Protein AF-A0A3C1N7C2-F1 (afdb_monomer_lite)

Radius of gyration: 13.79 Å; chains: 1; bounding box: 32×26×30 Å

Sequence (70 aa):
WIADNMTKPVVGFIAGVTAPPGKRMGHAGAIIAGGKGTADEKISALEAAGVSVTRNPSDMGKLMHEILSQ

Structure (mmCIF, N/CA/C/O backbone):
data_AF-A0A3C1N7C2-F1
#
_entry.id   AF-A0A3C1N7C2-F1
#
loop_
_atom_site.group_PDB
_atom_site.id
_atom_site.type_symbol
_atom_site.label_atom_id
_atom_site.label_alt_id
_atom_site.label_comp_id
_atom_site.label_asym_id
_atom_site.label_entity_id
_atom_site.label_seq_id
_atom_site.pdbx_PDB_ins_code
_atom_site.Cartn_x
_atom_site.Cartn_y
_atom_site.Cartn_z
_atom_site.occupancy
_atom_site.B_iso_or_equiv
_atom_site.auth_seq_id
_atom_site.auth_comp_id
_atom_site.auth_asym_id
_atom_site.auth_atom_id
_atom_site.pdbx_PDB_model_num
ATOM 1 N N . TRP A 1 1 ? -2.989 -13.714 4.511 1.00 95.81 1 TRP A N 1
ATOM 2 C CA . TRP A 1 1 ? -2.460 -13.388 5.854 1.00 95.81 1 TRP A CA 1
ATOM 3 C C . TRP A 1 1 ? -3.089 -12.133 6.418 1.00 95.81 1 TRP A C 1
ATOM 5 O O . TRP A 1 1 ? -3.821 -12.298 7.377 1.00 95.81 1 TRP A O 1
ATOM 15 N N . ILE A 1 2 ? -2.856 -10.922 5.869 1.00 97.31 2 ILE A N 1
ATOM 16 C CA . ILE A 1 2 ? -3.453 -9.681 6.423 1.00 97.31 2 ILE A CA 1
ATOM 17 C C . ILE A 1 2 ? -4.965 -9.844 6.617 1.00 97.31 2 ILE A C 1
ATOM 19 O O . ILE A 1 2 ? -5.426 -9.709 7.744 1.00 97.31 2 ILE A O 1
ATOM 23 N N . ALA A 1 3 ? -5.680 -10.255 5.565 1.00 96.00 3 ALA A N 1
ATOM 24 C CA . ALA A 1 3 ? -7.125 -10.484 5.601 1.00 96.00 3 ALA A CA 1
ATOM 25 C C . ALA A 1 3 ? -7.587 -11.442 6.716 1.00 96.00 3 ALA A C 1
ATOM 27 O O . ALA A 1 3 ? -8.626 -11.217 7.323 1.00 96.00 3 ALA A O 1
ATOM 28 N N . ASP A 1 4 ? -6.816 -12.495 7.002 1.00 97.56 4 ASP A N 1
ATOM 29 C CA . ASP A 1 4 ? -7.252 -13.576 7.899 1.00 97.56 4 ASP A CA 1
ATOM 30 C C . ASP A 1 4 ? -6.725 -13.429 9.335 1.00 97.56 4 ASP A C 1
ATOM 32 O O . ASP A 1 4 ? -7.176 -14.139 10.228 1.00 97.56 4 ASP A O 1
ATOM 36 N N . ASN A 1 5 ? -5.724 -12.571 9.567 1.00 97.88 5 ASN A N 1
ATOM 37 C CA . ASN A 1 5 ? -4.968 -12.569 10.827 1.00 97.88 5 ASN A CA 1
ATOM 38 C C . ASN A 1 5 ? -4.727 -11.176 11.422 1.00 97.88 5 ASN A C 1
ATOM 40 O O . ASN A 1 5 ? -4.374 -11.081 12.597 1.00 97.88 5 ASN A O 1
ATOM 44 N N . MET A 1 6 ? -4.849 -10.096 10.644 1.00 97.31 6 MET A N 1
ATOM 45 C CA . MET A 1 6 ? -4.571 -8.754 11.150 1.00 97.31 6 MET A CA 1
ATOM 46 C C . MET A 1 6 ? -5.838 -8.108 11.706 1.00 97.31 6 MET A C 1
ATOM 48 O O . MET A 1 6 ? -6.832 -7.969 11.005 1.00 97.31 6 MET A O 1
ATOM 52 N N . THR A 1 7 ? -5.780 -7.666 12.962 1.00 95.50 7 THR A N 1
ATOM 53 C CA . THR A 1 7 ? -6.901 -6.986 13.635 1.00 95.50 7 THR A CA 1
ATOM 54 C C . THR A 1 7 ? -6.750 -5.470 13.683 1.00 95.50 7 THR A C 1
ATOM 56 O O . THR A 1 7 ? -7.729 -4.757 13.881 1.00 95.50 7 THR A O 1
ATOM 59 N N . LYS A 1 8 ? -5.526 -4.958 13.517 1.00 96.00 8 LYS A N 1
ATOM 60 C CA . LYS A 1 8 ? -5.265 -3.518 13.444 1.00 96.00 8 LYS A CA 1
ATOM 61 C C . LYS A 1 8 ? -5.467 -3.027 12.009 1.00 96.00 8 LYS A C 1
ATOM 63 O O . LYS A 1 8 ? -5.107 -3.759 11.085 1.00 96.00 8 LYS A O 1
ATOM 68 N N . PRO A 1 9 ? -5.947 -1.791 11.804 1.00 96.25 9 PRO A N 1
ATOM 69 C CA . PRO A 1 9 ? -5.989 -1.212 10.472 1.00 96.25 9 PRO A CA 1
ATOM 70 C C . PRO A 1 9 ? -4.594 -1.165 9.842 1.00 96.25 9 PRO A C 1
ATOM 72 O O . PRO A 1 9 ? -3.600 -0.889 10.520 1.00 96.25 9 PRO A O 1
ATOM 75 N N . VAL A 1 10 ? -4.524 -1.431 8.539 1.00 97.75 10 VAL A N 1
ATOM 76 C CA . VAL A 1 10 ? -3.274 -1.422 7.774 1.00 97.75 10 VAL A CA 1
ATOM 77 C C . VAL A 1 10 ? -3.380 -0.393 6.659 1.00 97.75 10 VAL A C 1
ATOM 79 O O . VAL A 1 10 ? -4.337 -0.395 5.884 1.00 97.75 10 VAL A O 1
ATOM 82 N N . VAL A 1 11 ? -2.358 0.456 6.563 1.00 97.75 11 VAL A N 1
ATOM 83 C CA . VAL A 1 11 ? -2.186 1.425 5.479 1.00 97.75 11 VAL A CA 1
ATOM 84 C C . VAL A 1 11 ? -0.897 1.108 4.731 1.00 97.75 11 VAL A C 1
ATOM 86 O O . VAL A 1 11 ? 0.116 0.776 5.349 1.00 97.75 11 VAL A O 1
ATOM 89 N N . GLY A 1 12 ? -0.936 1.179 3.402 1.00 96.88 12 GLY A N 1
ATOM 90 C CA . GLY A 1 12 ? 0.179 0.805 2.536 1.00 96.88 12 GLY A CA 1
ATOM 91 C C . GLY A 1 12 ? 0.515 1.849 1.473 1.00 96.88 12 GLY A C 1
ATOM 92 O O . GLY A 1 12 ? -0.322 2.643 1.052 1.00 96.88 12 GLY A O 1
ATOM 93 N N . PHE A 1 13 ? 1.758 1.803 1.002 1.00 97.19 13 PHE A N 1
ATOM 94 C CA . PHE A 1 13 ? 2.237 2.505 -0.186 1.00 97.19 13 PHE A CA 1
ATOM 95 C C . PHE A 1 13 ? 3.235 1.597 -0.910 1.00 97.19 13 PHE A C 1
ATOM 97 O O . PHE A 1 13 ? 4.107 0.999 -0.276 1.00 97.19 13 PHE A O 1
ATOM 104 N N .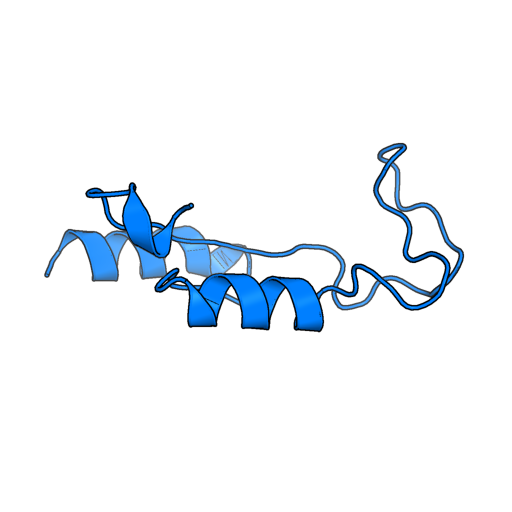 ILE A 1 14 ? 3.125 1.504 -2.236 1.00 94.94 14 ILE A N 1
ATOM 105 C CA . ILE A 1 14 ? 4.071 0.763 -3.074 1.00 94.94 14 ILE A CA 1
ATOM 106 C C . ILE A 1 14 ? 4.883 1.754 -3.907 1.00 94.94 14 ILE A C 1
ATOM 108 O O . ILE A 1 14 ? 4.377 2.385 -4.832 1.00 94.94 14 ILE A O 1
ATOM 112 N N . ALA A 1 15 ? 6.171 1.867 -3.588 1.00 91.75 15 ALA A N 1
ATOM 113 C CA . ALA A 1 15 ? 7.108 2.676 -4.355 1.00 91.75 15 ALA A CA 1
ATOM 114 C C . ALA A 1 15 ? 7.468 2.018 -5.698 1.00 91.75 15 ALA A C 1
ATOM 116 O O . ALA A 1 15 ? 7.421 0.796 -5.850 1.00 91.75 15 ALA A O 1
ATOM 117 N N . GLY A 1 16 ? 7.915 2.834 -6.657 1.00 88.12 16 GLY A N 1
ATOM 118 C CA . GLY A 1 16 ? 8.463 2.339 -7.922 1.00 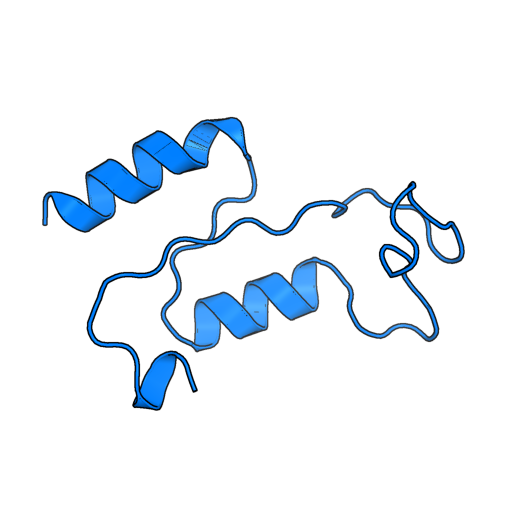88.12 16 GLY A CA 1
ATOM 119 C C . GLY A 1 16 ? 7.428 2.040 -9.008 1.00 88.12 16 GLY A C 1
ATOM 120 O O . GLY A 1 16 ? 7.746 1.309 -9.938 1.00 88.12 16 GLY A O 1
ATOM 121 N N . VAL A 1 17 ? 6.227 2.628 -8.936 1.00 85.81 17 VAL A N 1
ATOM 122 C CA . VAL A 1 17 ? 5.203 2.544 -10.003 1.00 85.81 17 VAL A CA 1
ATOM 123 C C . VAL A 1 17 ? 5.756 2.990 -11.365 1.00 85.81 17 VAL A C 1
ATOM 125 O O . VAL A 1 17 ? 5.413 2.422 -12.393 1.00 85.81 17 VAL A O 1
ATOM 128 N N . THR A 1 18 ? 6.660 3.970 -11.376 1.00 86.25 18 THR A N 1
ATOM 129 C CA . THR A 1 18 ? 7.303 4.508 -12.586 1.00 86.25 18 THR A CA 1
ATOM 130 C C . THR A 1 18 ? 8.663 3.870 -12.894 1.00 86.25 18 THR A C 1
ATOM 132 O O . THR A 1 18 ? 9.409 4.378 -13.732 1.00 86.25 18 THR A O 1
ATOM 135 N N . ALA A 1 19 ? 9.036 2.785 -12.204 1.00 84.69 19 ALA A N 1
ATOM 136 C CA . ALA A 1 19 ? 10.330 2.146 -12.410 1.00 84.69 19 ALA A CA 1
ATOM 137 C C . ALA A 1 19 ? 10.396 1.480 -13.798 1.00 84.69 19 ALA A C 1
ATOM 139 O O . ALA A 1 19 ? 9.490 0.727 -14.162 1.00 84.69 19 ALA A O 1
ATOM 140 N N . PRO A 1 20 ? 11.469 1.707 -14.577 1.00 82.69 20 PRO A N 1
ATOM 141 C CA . PRO A 1 20 ? 11.613 1.060 -15.871 1.00 82.69 20 PRO A CA 1
ATOM 142 C C . 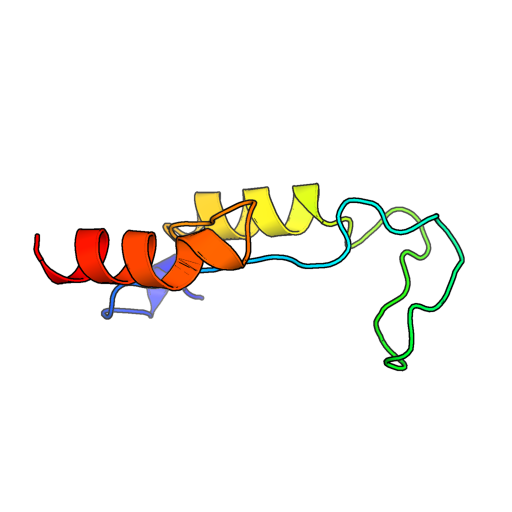PRO A 1 20 ? 11.897 -0.445 -15.703 1.00 82.69 20 PRO A C 1
ATOM 144 O O . PRO A 1 20 ? 12.612 -0.840 -14.772 1.00 82.69 20 PRO A O 1
ATOM 147 N N . PRO A 1 21 ? 11.384 -1.301 -16.605 1.00 82.38 21 PRO A N 1
ATOM 148 C CA . PRO A 1 21 ? 11.607 -2.743 -16.543 1.00 82.38 21 PRO A CA 1
ATOM 149 C C . PRO A 1 21 ? 13.095 -3.085 -16.689 1.00 82.38 21 PRO A C 1
ATOM 151 O O . PRO A 1 21 ? 13.838 -2.406 -17.398 1.00 82.38 21 PRO A O 1
ATOM 154 N N . GLY A 1 22 ? 13.547 -4.143 -16.008 1.00 81.06 22 GLY A N 1
ATOM 155 C CA . GLY A 1 22 ? 14.933 -4.620 -16.096 1.00 81.06 22 GLY A CA 1
ATOM 156 C C . GLY A 1 22 ? 15.981 -3.726 -15.422 1.00 81.06 22 GLY A C 1
ATOM 157 O O . GLY A 1 22 ? 17.168 -4.044 -15.473 1.00 81.06 22 GLY A O 1
ATOM 158 N N . LYS A 1 23 ? 15.579 -2.632 -14.759 1.00 83.75 23 LYS A N 1
ATOM 159 C CA . LYS A 1 23 ? 16.494 -1.741 -14.038 1.00 83.75 23 LYS A CA 1
ATOM 160 C C . LYS A 1 23 ? 16.397 -1.945 -12.530 1.00 83.75 23 LYS A C 1
ATOM 162 O O . LYS A 1 23 ? 15.314 -1.921 -11.950 1.00 83.75 23 LYS A O 1
ATOM 167 N N . ARG A 1 24 ? 17.554 -2.092 -11.884 1.00 84.38 24 ARG A N 1
ATOM 168 C CA . ARG A 1 24 ? 17.667 -2.108 -10.421 1.00 84.38 24 ARG A CA 1
ATOM 169 C C . ARG A 1 24 ? 17.627 -0.681 -9.872 1.00 84.38 24 ARG A C 1
ATOM 171 O O . ARG A 1 24 ? 18.441 0.155 -10.264 1.00 84.38 24 ARG A O 1
ATOM 178 N N . MET A 1 25 ? 16.726 -0.428 -8.930 1.00 85.38 25 MET A N 1
ATOM 179 C CA . MET A 1 25 ? 16.503 0.872 -8.294 1.00 85.38 25 MET A CA 1
ATOM 180 C C . MET A 1 25 ? 17.153 0.917 -6.905 1.00 85.38 25 MET A C 1
ATOM 182 O O . MET A 1 25 ? 16.478 0.849 -5.880 1.00 85.38 25 MET A O 1
ATOM 186 N N . GLY A 1 26 ? 18.485 1.007 -6.866 1.00 89.38 26 GLY A N 1
ATOM 187 C CA . GLY A 1 26 ? 19.258 1.109 -5.620 1.00 89.38 26 GLY A CA 1
ATOM 188 C C . GLY A 1 26 ? 19.269 -0.188 -4.803 1.00 89.38 26 GLY A C 1
ATOM 189 O O . GLY A 1 26 ? 20.233 -0.948 -4.883 1.00 89.38 26 GLY A O 1
ATOM 190 N N . HIS A 1 27 ? 18.202 -0.447 -4.036 1.00 88.62 27 HIS A N 1
ATOM 191 C CA . HIS A 1 27 ? 18.059 -1.642 -3.197 1.00 88.62 27 HIS A CA 1
ATOM 192 C C . HIS A 1 27 ? 18.151 -2.926 -4.039 1.00 88.62 27 HIS A C 1
ATOM 194 O O . HIS A 1 27 ? 17.567 -3.009 -5.121 1.00 88.62 27 HIS A O 1
ATOM 200 N N . ALA A 1 28 ? 18.851 -3.952 -3.535 1.00 87.88 28 ALA A N 1
ATOM 201 C CA . ALA A 1 28 ? 19.159 -5.170 -4.293 1.00 87.88 28 ALA A CA 1
ATOM 202 C C . ALA A 1 28 ? 17.910 -5.854 -4.884 1.00 87.88 28 ALA A C 1
ATOM 204 O O . ALA A 1 28 ? 17.925 -6.265 -6.041 1.00 87.88 28 ALA A O 1
ATOM 205 N N . GLY A 1 29 ? 16.823 -5.912 -4.108 1.00 84.56 29 GLY A N 1
ATOM 206 C CA . GLY A 1 29 ? 15.537 -6.489 -4.523 1.00 84.56 29 GLY A CA 1
ATOM 207 C C . GLY A 1 29 ? 14.589 -5.543 -5.276 1.00 84.56 29 GLY A C 1
ATOM 208 O O . GLY A 1 29 ? 13.499 -5.963 -5.649 1.00 84.56 29 GLY A O 1
ATOM 209 N N . ALA A 1 30 ? 14.950 -4.274 -5.488 1.00 86.25 30 ALA A N 1
ATOM 210 C CA . ALA A 1 30 ? 14.094 -3.303 -6.174 1.00 86.25 30 ALA A CA 1
ATOM 211 C C . ALA A 1 30 ? 14.303 -3.365 -7.696 1.00 86.25 30 ALA A C 1
ATOM 213 O O . ALA A 1 30 ? 14.885 -2.464 -8.298 1.00 86.25 30 ALA A O 1
ATOM 214 N N . ILE A 1 31 ? 13.861 -4.459 -8.317 1.00 80.94 31 ILE A N 1
ATOM 215 C CA . ILE A 1 31 ? 13.917 -4.680 -9.766 1.00 80.94 31 ILE A CA 1
ATOM 216 C C . ILE A 1 31 ? 12.630 -5.358 -10.243 1.00 80.94 31 ILE A C 1
ATOM 218 O O . ILE A 1 31 ? 12.158 -6.308 -9.622 1.00 80.94 31 ILE A O 1
ATOM 222 N N . ILE A 1 32 ? 12.067 -4.881 -11.356 1.00 79.38 32 ILE A N 1
ATOM 223 C CA . ILE A 1 32 ? 10.968 -5.563 -12.052 1.00 79.38 32 ILE A CA 1
ATOM 224 C C . ILE A 1 32 ? 11.598 -6.559 -13.031 1.00 79.38 32 ILE A C 1
ATOM 226 O O . ILE A 1 32 ? 12.234 -6.151 -14.007 1.00 79.38 32 ILE A O 1
ATOM 230 N N . ALA A 1 33 ? 11.437 -7.856 -12.761 1.00 75.25 33 ALA A N 1
ATOM 231 C CA . ALA A 1 33 ? 11.992 -8.944 -13.563 1.00 75.25 33 ALA A CA 1
ATOM 232 C C . ALA A 1 33 ? 10.916 -9.995 -13.880 1.00 75.25 33 ALA A C 1
ATOM 234 O O . ALA A 1 33 ? 10.104 -10.346 -13.027 1.00 75.25 33 ALA A O 1
ATOM 235 N N . GLY A 1 34 ? 10.905 -10.500 -15.119 1.00 70.31 34 GLY A N 1
ATOM 236 C CA . GLY A 1 34 ? 10.012 -11.592 -15.531 1.00 70.31 34 GLY A CA 1
ATOM 237 C C . GLY A 1 34 ? 8.514 -11.259 -15.521 1.00 70.31 34 GLY A C 1
ATOM 238 O O . GLY A 1 34 ? 7.705 -12.169 -1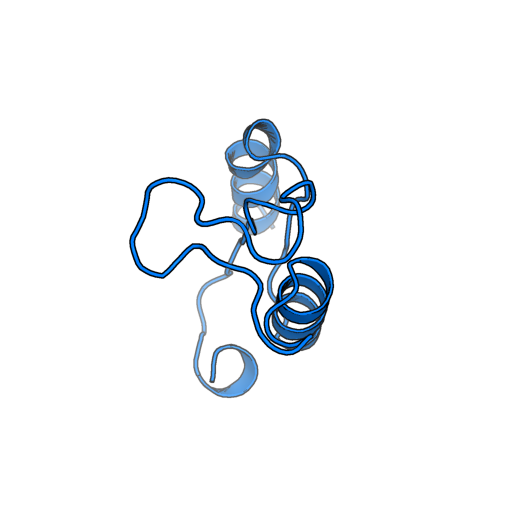5.376 1.00 70.31 34 GLY A O 1
ATOM 239 N N . GLY A 1 35 ? 8.142 -9.976 -15.626 1.00 68.75 35 GLY A N 1
ATOM 240 C CA . GLY A 1 35 ? 6.741 -9.528 -15.678 1.00 68.75 35 GLY A CA 1
ATOM 241 C C . GLY A 1 35 ? 5.952 -9.693 -14.375 1.00 68.75 35 GLY A C 1
ATOM 242 O O . GLY A 1 35 ? 4.760 -9.423 -14.367 1.00 68.75 35 GLY A O 1
ATOM 243 N N . LYS A 1 36 ? 6.603 -10.119 -13.287 1.00 70.38 36 LYS A N 1
ATOM 244 C CA . LYS A 1 36 ? 5.986 -10.343 -11.976 1.00 70.38 36 LYS A CA 1
ATOM 245 C C . LYS A 1 36 ? 6.452 -9.301 -10.972 1.00 70.38 36 LYS A C 1
ATOM 247 O O . LYS A 1 36 ? 7.594 -8.841 -11.018 1.00 70.38 36 LYS A O 1
ATOM 252 N N . GLY A 1 37 ? 5.585 -8.979 -10.016 1.00 70.75 37 GLY A N 1
ATOM 253 C CA . GLY A 1 37 ? 5.923 -8.073 -8.921 1.00 70.75 37 GLY A CA 1
ATOM 254 C C . GLY A 1 37 ? 5.855 -6.605 -9.326 1.00 70.75 37 GLY A C 1
ATOM 255 O O . GLY A 1 37 ? 6.558 -5.777 -8.730 1.00 70.75 37 GLY A O 1
ATOM 256 N N . THR A 1 38 ? 5.011 -6.303 -10.318 1.00 84.75 38 THR A N 1
ATOM 257 C CA . THR A 1 38 ? 4.677 -4.929 -10.696 1.00 84.75 38 THR A CA 1
ATOM 258 C C . THR A 1 38 ? 4.080 -4.186 -9.501 1.00 84.75 38 THR A C 1
ATOM 260 O O . THR A 1 38 ? 3.588 -4.792 -8.542 1.00 84.75 38 THR A O 1
ATOM 263 N N . ALA A 1 39 ? 4.162 -2.856 -9.522 1.00 88.81 39 ALA A N 1
ATOM 264 C CA . ALA A 1 39 ? 3.582 -2.063 -8.449 1.00 88.81 39 ALA A CA 1
ATOM 265 C C . ALA A 1 39 ? 2.055 -2.232 -8.397 1.00 88.81 39 ALA A C 1
ATOM 267 O O . ALA A 1 39 ? 1.518 -2.431 -7.313 1.00 88.81 39 ALA A O 1
ATOM 268 N N . ASP A 1 40 ? 1.382 -2.242 -9.553 1.00 89.00 40 ASP A N 1
ATOM 269 C CA . ASP A 1 40 ? -0.074 -2.389 -9.622 1.00 89.00 40 ASP A CA 1
ATOM 270 C C . ASP A 1 40 ? -0.548 -3.763 -9.121 1.00 89.00 40 ASP A C 1
ATOM 272 O O . ASP A 1 40 ? -1.477 -3.810 -8.322 1.00 89.00 40 ASP A O 1
ATOM 276 N N . GLU A 1 41 ? 0.132 -4.869 -9.463 1.00 90.88 41 GLU A N 1
ATOM 277 C CA . GLU A 1 41 ? -0.204 -6.196 -8.907 1.00 90.88 41 GLU A CA 1
ATOM 278 C C . GLU A 1 41 ? -0.142 -6.209 -7.373 1.00 90.88 41 GLU A C 1
ATOM 280 O O . GLU A 1 41 ? -1.008 -6.780 -6.711 1.00 90.88 41 GLU A O 1
ATOM 285 N N . LYS A 1 42 ? 0.882 -5.572 -6.791 1.00 93.06 42 LYS A N 1
ATOM 286 C CA . LYS A 1 42 ? 1.040 -5.489 -5.331 1.00 93.06 42 LYS A CA 1
ATOM 287 C C . LYS A 1 42 ? -0.036 -4.614 -4.698 1.00 93.06 42 LYS A C 1
ATOM 289 O O . LYS A 1 42 ? -0.534 -4.970 -3.635 1.00 93.06 42 LYS A O 1
ATOM 294 N N . ILE A 1 43 ? -0.385 -3.495 -5.335 1.00 94.88 43 ILE A N 1
ATOM 295 C CA . ILE A 1 43 ? -1.458 -2.604 -4.878 1.00 94.88 43 ILE A CA 1
ATOM 296 C C . ILE A 1 43 ? -2.782 -3.370 -4.862 1.00 94.88 43 ILE A C 1
ATOM 298 O O . ILE A 1 43 ? -3.401 -3.461 -3.807 1.00 94.88 43 ILE A O 1
ATOM 302 N N . SER A 1 44 ? -3.156 -4.021 -5.968 1.00 94.94 44 SER A N 1
ATOM 303 C CA . SER A 1 44 ? -4.401 -4.792 -6.045 1.00 94.94 44 SER A CA 1
ATOM 304 C C . SER A 1 44 ? -4.447 -5.942 -5.038 1.00 94.94 44 SER A C 1
ATOM 306 O O . SER A 1 44 ? -5.489 -6.188 -4.437 1.00 94.94 44 SER A O 1
ATOM 308 N N . ALA A 1 45 ? -3.327 -6.633 -4.800 1.00 95.88 45 ALA A N 1
ATOM 309 C CA . ALA A 1 45 ? -3.262 -7.690 -3.791 1.00 95.88 45 ALA A CA 1
ATOM 310 C C . ALA A 1 45 ? -3.439 -7.161 -2.355 1.00 95.88 45 ALA A C 1
ATOM 312 O O . ALA A 1 45 ? -4.057 -7.829 -1.527 1.00 95.88 45 ALA A O 1
ATOM 313 N N . LEU A 1 46 ? -2.904 -5.974 -2.050 1.00 97.25 46 LEU A N 1
ATOM 314 C CA . LEU A 1 46 ? -3.077 -5.323 -0.750 1.00 97.25 46 LEU A CA 1
ATOM 315 C C . LEU A 1 46 ? -4.516 -4.832 -0.555 1.00 97.25 46 LEU A C 1
ATOM 317 O O . LEU A 1 46 ? -5.109 -5.100 0.488 1.00 97.25 46 LEU A O 1
ATOM 321 N N . GLU A 1 47 ? -5.093 -4.177 -1.561 1.00 96.88 47 GLU A N 1
ATOM 322 C CA . GLU A 1 47 ? -6.486 -3.712 -1.540 1.00 96.88 47 GLU A CA 1
ATOM 323 C C . GLU A 1 47 ? -7.462 -4.885 -1.377 1.00 96.88 47 GLU A C 1
ATOM 325 O O . GLU A 1 47 ? -8.347 -4.840 -0.524 1.00 96.88 47 GLU A O 1
ATOM 330 N N . ALA A 1 48 ? -7.247 -5.989 -2.103 1.00 97.62 48 ALA A N 1
ATOM 331 C CA . ALA A 1 48 ? -8.033 -7.216 -1.953 1.00 97.62 48 ALA A CA 1
ATOM 332 C C . ALA A 1 48 ? -7.915 -7.844 -0.551 1.00 97.62 48 ALA A C 1
ATOM 334 O O . ALA A 1 48 ? -8.808 -8.574 -0.125 1.00 97.62 48 ALA A O 1
ATOM 335 N N . ALA A 1 49 ? -6.833 -7.556 0.178 1.00 97.94 49 ALA A N 1
ATOM 336 C CA . ALA A 1 49 ? -6.637 -7.986 1.558 1.00 97.94 49 ALA A CA 1
ATOM 337 C C . ALA A 1 49 ? -7.178 -6.985 2.602 1.00 97.94 49 ALA A C 1
ATOM 339 O O . ALA A 1 49 ? -6.942 -7.184 3.793 1.00 97.94 49 ALA A O 1
ATOM 340 N N . GLY A 1 50 ? -7.873 -5.922 2.178 1.00 96.75 50 GLY A N 1
ATOM 341 C CA . GLY A 1 50 ? -8.461 -4.905 3.057 1.00 96.75 50 GLY A CA 1
ATOM 342 C C . GLY A 1 50 ? -7.500 -3.793 3.490 1.00 96.75 50 GLY A C 1
ATOM 343 O O . GLY A 1 50 ? -7.809 -3.037 4.408 1.00 96.75 50 GLY A O 1
ATOM 344 N N . VAL A 1 51 ? -6.327 -3.679 2.861 1.00 98.19 51 VAL A N 1
ATOM 345 C CA . VAL A 1 51 ? -5.366 -2.606 3.152 1.00 98.19 51 VAL A CA 1
ATOM 346 C C . VAL A 1 51 ? -5.788 -1.328 2.435 1.00 98.19 51 VAL A C 1
ATOM 348 O O . VAL A 1 51 ? -6.037 -1.339 1.232 1.00 98.19 51 VAL A O 1
ATOM 351 N N . SER A 1 52 ? -5.786 -0.202 3.148 1.00 97.56 52 SER A N 1
ATOM 352 C CA . SER A 1 52 ? -5.949 1.113 2.518 1.00 97.56 52 SER A CA 1
ATOM 353 C C . SER A 1 52 ? -4.626 1.539 1.887 1.00 97.56 52 SER A C 1
ATOM 355 O O . SER A 1 52 ? -3.646 1.776 2.595 1.00 97.56 52 SER A O 1
ATOM 357 N N . VAL A 1 53 ? -4.562 1.613 0.559 1.00 97.62 53 VAL A N 1
ATOM 358 C CA . VAL A 1 53 ? -3.321 1.925 -0.162 1.00 97.62 53 VAL A CA 1
ATOM 359 C C . VAL A 1 53 ? -3.385 3.330 -0.749 1.00 97.62 53 VAL A C 1
ATOM 361 O O . VAL A 1 53 ? -4.326 3.676 -1.455 1.00 97.62 53 VAL A O 1
ATOM 364 N N . THR A 1 54 ? -2.362 4.147 -0.496 1.00 96.50 54 THR A N 1
ATOM 365 C CA . THR A 1 54 ? -2.180 5.418 -1.210 1.00 96.50 54 THR A CA 1
ATOM 366 C C . THR A 1 54 ? -1.210 5.246 -2.375 1.00 96.50 54 THR A C 1
ATOM 368 O O . THR A 1 54 ? -0.260 4.466 -2.304 1.00 96.50 54 THR A O 1
ATOM 371 N N . ARG A 1 55 ? -1.424 6.006 -3.456 1.00 94.50 55 ARG A N 1
ATOM 372 C CA . ARG A 1 55 ? -0.487 6.115 -4.590 1.00 94.50 55 ARG A CA 1
ATOM 373 C C . ARG A 1 55 ? 0.570 7.203 -4.388 1.00 94.50 55 ARG A C 1
ATOM 375 O O . ARG A 1 55 ? 1.515 7.280 -5.170 1.00 94.50 55 ARG A O 1
ATOM 382 N N . ASN A 1 56 ? 0.428 8.031 -3.356 1.00 95.06 56 ASN A N 1
ATOM 383 C CA . ASN A 1 56 ? 1.311 9.153 -3.075 1.00 95.06 56 ASN A CA 1
ATOM 384 C C . ASN A 1 56 ? 1.880 9.031 -1.651 1.00 95.06 56 ASN A C 1
ATOM 386 O O . ASN A 1 56 ? 1.106 9.021 -0.689 1.00 95.06 56 ASN A O 1
ATOM 390 N N . PRO A 1 57 ? 3.215 8.967 -1.482 1.00 95.12 57 PRO A N 1
ATOM 391 C CA . PRO A 1 57 ? 3.820 8.801 -0.163 1.00 95.12 57 PRO A CA 1
ATOM 392 C C . PRO A 1 57 ? 3.492 9.959 0.791 1.00 95.12 57 PRO A C 1
ATOM 394 O O . PRO A 1 57 ? 3.414 9.745 1.999 1.00 95.12 57 PRO A O 1
ATOM 397 N N . SER A 1 58 ? 3.250 11.166 0.269 1.00 97.25 58 SER A N 1
ATOM 398 C CA . SER A 1 58 ? 2.887 12.336 1.078 1.00 97.25 58 SER A CA 1
ATOM 399 C C . SER A 1 58 ? 1.504 12.220 1.724 1.00 97.25 58 SER A C 1
ATOM 401 O O . SER A 1 58 ? 1.268 12.836 2.760 1.00 97.25 58 SER A O 1
ATOM 403 N N . ASP A 1 59 ? 0.615 11.394 1.169 1.00 97.56 59 ASP A N 1
ATOM 404 C CA . ASP A 1 59 ? -0.748 11.215 1.680 1.00 97.56 59 AS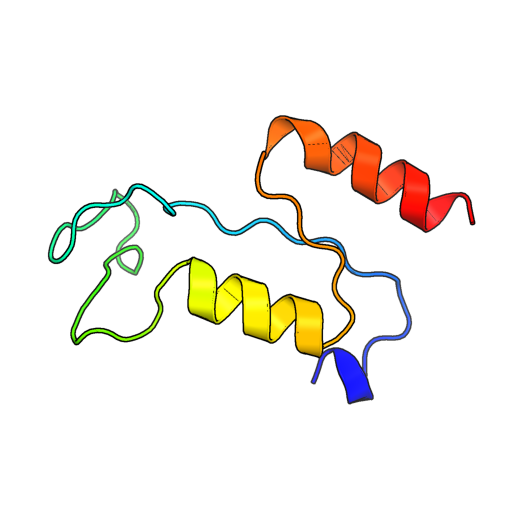P A CA 1
ATOM 405 C C . ASP A 1 59 ? -0.848 10.109 2.746 1.00 97.56 59 ASP A C 1
ATOM 407 O O . ASP A 1 59 ? -1.898 9.953 3.366 1.00 97.56 59 ASP A O 1
ATOM 411 N N . MET A 1 60 ? 0.232 9.357 3.016 1.00 96.81 60 MET A N 1
ATOM 412 C CA . MET A 1 60 ? 0.203 8.238 3.975 1.00 96.81 60 MET A CA 1
ATOM 413 C C . MET A 1 60 ? -0.242 8.668 5.374 1.00 96.81 60 MET A C 1
ATOM 415 O O . MET A 1 60 ? -1.044 7.982 6.001 1.00 96.81 60 MET A O 1
ATOM 419 N N . GLY A 1 61 ? 0.271 9.800 5.867 1.00 97.06 61 GLY A N 1
ATOM 420 C CA . GLY A 1 61 ? -0.072 10.295 7.202 1.00 97.06 61 GLY A CA 1
ATOM 421 C C . GLY A 1 61 ? -1.546 10.679 7.312 1.00 97.06 61 GLY A C 1
ATOM 422 O O . GLY A 1 61 ? -2.202 10.329 8.291 1.00 97.06 61 GLY A O 1
ATOM 423 N N . LYS A 1 62 ? -2.075 11.337 6.274 1.00 98.00 62 LYS A N 1
ATOM 424 C CA . LYS A 1 62 ? -3.489 11.712 6.185 1.00 98.00 62 LYS A CA 1
ATOM 425 C C . LYS A 1 62 ? -4.383 10.471 6.147 1.00 98.00 62 LYS A C 1
ATOM 427 O O . LYS A 1 62 ? -5.289 10.366 6.965 1.00 98.00 62 LYS A O 1
ATOM 432 N N . LEU A 1 63 ? -4.080 9.515 5.268 1.00 97.62 63 LEU A N 1
ATOM 433 C CA . LEU A 1 63 ? -4.843 8.272 5.140 1.00 97.62 63 LEU A CA 1
ATOM 434 C C . LEU A 1 63 ? -4.823 7.458 6.441 1.00 97.62 63 LEU A C 1
ATOM 436 O O . LEU A 1 63 ? -5.851 6.962 6.885 1.00 97.62 63 LEU A O 1
ATOM 440 N N . MET A 1 64 ? -3.666 7.361 7.099 1.00 97.75 64 MET A N 1
ATOM 441 C CA . MET A 1 64 ? -3.561 6.705 8.402 1.00 97.75 64 MET A CA 1
ATOM 442 C C . MET A 1 64 ? -4.423 7.395 9.461 1.00 97.75 64 MET A C 1
ATOM 444 O O . MET A 1 64 ? -5.144 6.717 10.186 1.00 97.75 64 MET A O 1
ATOM 448 N N . HIS A 1 65 ? -4.381 8.726 9.541 1.00 97.75 65 HIS A N 1
ATOM 449 C CA . HIS A 1 65 ? -5.212 9.477 10.478 1.00 97.75 65 HIS A CA 1
ATOM 450 C C . HIS A 1 65 ? -6.710 9.262 10.218 1.00 97.75 65 HIS A C 1
ATOM 452 O O . HIS A 1 65 ? -7.461 9.029 11.161 1.00 97.75 65 HIS A O 1
ATOM 458 N N . GLU A 1 66 ? -7.146 9.315 8.957 1.00 96.88 66 GLU A N 1
ATOM 459 C CA . GLU A 1 66 ? -8.538 9.063 8.557 1.00 96.88 66 GLU A CA 1
ATOM 460 C C . GLU A 1 66 ? -9.014 7.670 8.974 1.00 96.88 66 GLU A C 1
ATOM 462 O O . GLU A 1 66 ? -10.119 7.544 9.487 1.00 96.88 66 GLU A O 1
ATOM 467 N N . ILE A 1 67 ? -8.181 6.643 8.803 1.00 95.81 67 ILE A N 1
ATOM 468 C CA . ILE A 1 67 ? -8.518 5.262 9.168 1.00 95.81 67 ILE A CA 1
ATOM 469 C C . ILE A 1 67 ? -8.523 5.046 10.689 1.00 95.81 67 ILE A C 1
ATOM 471 O O . ILE A 1 67 ? -9.335 4.278 11.192 1.00 95.81 67 ILE A O 1
ATOM 475 N N . LEU A 1 68 ? -7.632 5.705 11.435 1.00 95.75 68 LEU A N 1
ATOM 476 C CA . LEU A 1 68 ? -7.564 5.574 12.897 1.00 95.75 68 LEU A CA 1
ATOM 477 C C . LEU A 1 68 ? -8.630 6.388 13.644 1.00 95.75 68 LEU A C 1
ATO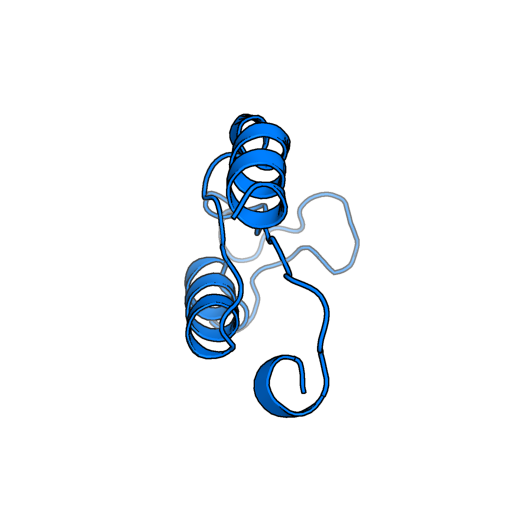M 479 O O . LEU A 1 68 ? -8.841 6.144 14.829 1.00 95.75 68 LEU A O 1
ATOM 483 N N . SER A 1 69 ? -9.248 7.370 12.985 1.00 93.56 69 SER A N 1
ATOM 484 C CA . SER A 1 69 ? -10.247 8.264 13.592 1.00 93.56 69 SER A CA 1
ATOM 485 C C . SER A 1 69 ? -11.698 7.838 13.325 1.00 93.56 69 SER A C 1
ATOM 487 O O . SER A 1 69 ? -12.611 8.593 13.661 1.00 93.56 69 SER A O 1
ATOM 489 N N . GLN A 1 70 ? -11.903 6.682 12.688 1.00 75.38 70 GLN A N 1
ATOM 490 C CA . GLN A 1 70 ? -13.210 6.041 12.488 1.00 75.38 70 GLN A CA 1
ATOM 491 C C . GLN A 1 70 ? -13.586 5.188 13.699 1.00 75.38 70 GLN A C 1
ATOM 493 O O . GLN A 1 70 ? -14.788 5.187 14.042 1.00 75.38 70 GLN A O 1
#

pLDDT: mean 91.05, std 7.97, range [68.75, 98.19]

Foldseek 3Di:
DLLPDPPDAAEEEQPCLVPDAPDADPDPPRHHPPVPDHSVVVVVVCVVSVYHYDHDPVCRVVVVVVVVVD

Secondary structure (DSSP, 8-state):
-HHHH--S--EEE---TTPPTT-B-SSTT-B-BTTBS-HHHHHHHHHHTT-EEESSGGGHHHHHHHHHT-